Protein AF-A0AAU4VDM9-F1 (afdb_monomer_lite)

pLDDT: mean 94.32, std 6.85, range [55.78, 98.25]

Foldseek 3Di:
DKDWDFAADPDQRAQDPQGDIFIWDADPVVRDTPDDSDRDSVCSRFRRWGWDDWDWDADPVGQIKIKTWTWGDGPVDIDIDIDIDRDDD

Sequence (89 aa):
MYYLTGDAYPGDGTPTGDGNTYVTTVDIKTGTVTQGPVLTKAGSTLHHREPEGLAIYRTDAGEARLFIGFTTGVEGDRRSSIFYKNALV

Radius of gyration: 14.01 Å; chains: 1; bounding box: 33×31×36 Å

Secondary structure (DSSP, 8-state):
-EEEE--PPSTTS---TT-S-EEEEE-TTT--EEEEEEE--TTTT-TT-EEEEEEEEE-TT--EEEEEEEEEEETTEEEEEEEEESS--

Structure (mmCIF, N/CA/C/O backbone):
data_AF-A0AAU4VDM9-F1
#
_entry.id   AF-A0AAU4VDM9-F1
#
loop_
_atom_site.group_PDB
_atom_site.id
_atom_site.type_symbol
_atom_site.label_atom_id
_atom_site.label_alt_id
_atom_site.label_comp_id
_atom_site.label_asym_id
_atom_site.label_entity_id
_atom_site.label_seq_id
_atom_site.pdbx_PDB_ins_code
_atom_site.Cartn_x
_atom_site.Cartn_y
_atom_site.Cartn_z
_atom_site.occupancy
_atom_site.B_iso_or_equiv
_atom_site.auth_seq_id
_atom_site.auth_comp_id
_atom_site.auth_asym_id
_atom_site.auth_atom_id
_atom_site.pdbx_PDB_model_num
ATOM 1 N N . MET A 1 1 ? -10.337 4.818 7.620 1.00 94.81 1 MET A N 1
ATOM 2 C CA . MET A 1 1 ? -10.143 4.501 6.189 1.00 94.81 1 MET A CA 1
ATOM 3 C C . MET A 1 1 ? -8.660 4.586 5.883 1.00 94.81 1 MET A C 1
ATOM 5 O O . MET A 1 1 ? -8.017 5.475 6.425 1.00 94.81 1 MET A O 1
ATOM 9 N N . TYR A 1 2 ? -8.128 3.673 5.071 1.00 96.12 2 TYR A N 1
ATOM 10 C CA . TYR A 1 2 ? -6.722 3.685 4.661 1.00 96.12 2 TYR A CA 1
ATOM 11 C C . TYR A 1 2 ? -6.606 4.098 3.196 1.00 96.12 2 TYR A C 1
ATOM 13 O O . TYR A 1 2 ? -7.360 3.601 2.362 1.00 96.12 2 TYR A O 1
ATOM 21 N N . TYR A 1 3 ? -5.652 4.976 2.907 1.00 97.06 3 TYR A N 1
ATOM 22 C CA . TYR A 1 3 ? -5.260 5.374 1.560 1.00 97.06 3 TYR A CA 1
ATOM 23 C C . TYR A 1 3 ? -3.841 4.911 1.278 1.00 97.06 3 TYR A C 1
ATOM 25 O O . TYR A 1 3 ? -2.976 5.004 2.149 1.00 97.06 3 TYR A O 1
ATOM 33 N N . LEU A 1 4 ? -3.625 4.438 0.055 1.00 97.75 4 LEU A N 1
ATOM 34 C CA . LEU A 1 4 ? -2.325 4.058 -0.476 1.00 97.75 4 LEU A CA 1
ATOM 35 C C . LEU A 1 4 ? -1.987 5.009 -1.616 1.00 97.75 4 LEU A C 1
ATOM 37 O O . LEU A 1 4 ? -2.804 5.204 -2.514 1.00 97.75 4 LEU A O 1
ATOM 41 N N . THR A 1 5 ? -0.804 5.604 -1.560 1.00 98.00 5 THR A N 1
ATOM 42 C CA . THR A 1 5 ? -0.281 6.472 -2.618 1.00 98.00 5 THR A CA 1
ATOM 43 C C . THR A 1 5 ? 1.172 6.131 -2.902 1.00 98.00 5 THR A C 1
ATOM 45 O O . THR A 1 5 ? 1.843 5.510 -2.075 1.00 98.00 5 THR A O 1
ATOM 48 N N . GLY A 1 6 ? 1.654 6.540 -4.068 1.00 97.44 6 GLY A N 1
ATOM 49 C CA . GLY A 1 6 ? 3.015 6.315 -4.536 1.00 97.44 6 GLY A CA 1
ATOM 50 C C . GLY A 1 6 ? 3.016 5.846 -5.981 1.00 97.44 6 GLY A C 1
ATOM 51 O O . GLY A 1 6 ? 1.961 5.542 -6.531 1.00 97.44 6 GLY A O 1
ATOM 52 N N . ASP A 1 7 ? 4.209 5.765 -6.546 1.00 97.62 7 ASP A N 1
ATOM 53 C CA . ASP A 1 7 ? 4.456 5.374 -7.928 1.00 97.62 7 ASP A CA 1
ATOM 54 C C . ASP A 1 7 ? 5.368 4.140 -7.955 1.00 97.62 7 ASP A C 1
ATOM 56 O O . ASP A 1 7 ? 5.935 3.731 -6.931 1.00 97.62 7 ASP A O 1
ATOM 60 N N . ALA A 1 8 ? 5.543 3.556 -9.139 1.00 96.94 8 ALA A N 1
ATOM 61 C CA . ALA A 1 8 ? 6.619 2.606 -9.378 1.00 96.94 8 ALA A CA 1
ATOM 62 C C . ALA A 1 8 ? 7.999 3.207 -9.045 1.00 96.94 8 ALA A C 1
ATOM 64 O O . ALA A 1 8 ? 8.225 4.416 -9.163 1.00 96.94 8 ALA A O 1
ATOM 65 N N . TYR A 1 9 ? 8.976 2.348 -8.724 1.00 96.56 9 TYR A N 1
ATOM 66 C CA . TYR A 1 9 ? 10.3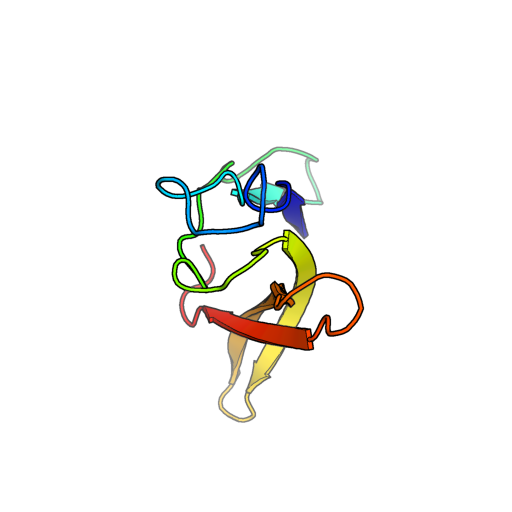78 2.771 -8.803 1.00 96.56 9 TYR A CA 1
ATOM 67 C C . TYR A 1 9 ? 10.674 3.353 -10.199 1.00 96.56 9 TYR A C 1
ATOM 69 O O . TYR A 1 9 ? 10.217 2.786 -11.197 1.00 96.56 9 TYR A O 1
ATOM 77 N N . PRO A 1 10 ? 11.423 4.468 -10.281 1.00 93.38 10 PRO A N 1
ATOM 78 C CA . PRO A 1 10 ? 11.670 5.155 -11.541 1.00 93.38 10 PRO A CA 1
ATOM 79 C C . PRO A 1 10 ? 12.585 4.341 -12.464 1.00 93.38 10 PRO A C 1
ATOM 81 O O . PRO A 1 10 ? 13.234 3.378 -12.053 1.00 93.38 10 PRO A O 1
ATOM 84 N N . GLY A 1 11 ? 12.687 4.781 -13.719 1.00 92.38 11 GLY A N 1
ATOM 85 C CA . GLY A 1 11 ? 13.600 4.188 -14.693 1.00 92.38 11 GLY A CA 1
ATOM 86 C C . GLY A 1 11 ? 13.195 2.766 -15.070 1.00 92.38 11 GLY A C 1
ATOM 87 O O . GLY A 1 11 ? 12.045 2.520 -15.427 1.00 92.38 11 GLY A O 1
ATOM 88 N N . ASP A 1 12 ? 14.146 1.836 -15.003 1.00 92.31 12 ASP A N 1
ATOM 89 C CA . ASP A 1 12 ? 13.900 0.425 -15.313 1.00 92.31 12 ASP A CA 1
ATOM 90 C C . ASP A 1 12 ? 13.085 -0.299 -14.230 1.00 92.31 12 ASP A C 1
ATOM 92 O O . ASP A 1 12 ? 12.593 -1.396 -14.471 1.00 92.31 12 ASP A O 1
ATOM 96 N N . GLY A 1 13 ? 12.861 0.334 -13.074 1.00 91.94 13 GLY A N 1
ATOM 97 C CA . GLY A 1 13 ? 12.153 -0.249 -11.940 1.00 91.94 13 GLY A CA 1
ATOM 98 C C . GLY A 1 13 ? 13.084 -0.862 -10.897 1.00 91.94 13 GLY A C 1
ATOM 99 O O . GLY A 1 13 ? 12.600 -1.451 -9.928 1.00 91.94 13 GLY A O 1
ATOM 100 N N . THR A 1 14 ? 14.402 -0.730 -11.037 1.00 94.81 14 THR A N 1
ATOM 101 C CA . THR A 1 14 ? 15.334 -1.141 -9.983 1.00 94.81 14 THR A CA 1
ATOM 102 C C . THR A 1 14 ? 15.100 -0.351 -8.683 1.00 94.81 14 THR A C 1
ATOM 104 O O . THR A 1 14 ? 14.768 0.842 -8.722 1.00 94.81 14 THR A O 1
ATOM 107 N N . PRO A 1 15 ? 15.247 -0.991 -7.501 1.00 94.38 15 PRO A N 1
ATOM 108 C CA . PRO A 1 15 ? 15.052 -0.315 -6.224 1.00 94.38 15 PRO A CA 1
ATOM 109 C C . PRO A 1 15 ? 15.879 0.966 -6.104 1.00 94.38 15 PRO A C 1
ATOM 111 O O . PRO A 1 15 ? 17.108 0.938 -6.110 1.00 94.38 15 PRO A O 1
ATOM 114 N N . THR A 1 16 ? 15.185 2.095 -5.964 1.00 91.56 16 THR A N 1
ATOM 115 C CA . THR A 1 16 ? 15.792 3.424 -5.847 1.00 91.56 16 THR A CA 1
ATOM 116 C C . THR A 1 16 ? 15.441 4.021 -4.489 1.00 91.56 16 THR A C 1
ATOM 118 O O . THR A 1 16 ? 14.319 4.483 -4.264 1.00 91.56 16 THR A O 1
ATOM 121 N N . GLY A 1 17 ? 16.401 3.991 -3.560 1.00 91.94 17 GLY A N 1
ATOM 122 C CA . GLY A 1 17 ? 16.173 4.395 -2.171 1.00 91.94 17 GLY A CA 1
ATOM 123 C C . GLY A 1 17 ? 15.021 3.614 -1.530 1.00 91.94 17 GLY A C 1
ATOM 124 O O . GLY A 1 17 ? 14.853 2.419 -1.768 1.00 91.94 17 GLY A O 1
ATOM 125 N N . ASP A 1 18 ? 14.195 4.299 -0.739 1.00 93.19 18 ASP A N 1
ATOM 126 C CA . ASP A 1 18 ? 13.016 3.688 -0.111 1.00 93.19 18 ASP A CA 1
ATOM 127 C C . ASP A 1 18 ? 11.737 3.776 -0.978 1.00 93.19 18 ASP A C 1
ATOM 129 O O . ASP A 1 18 ? 10.690 3.259 -0.585 1.00 93.19 18 ASP A O 1
ATOM 133 N N . GLY A 1 19 ? 11.806 4.401 -2.160 1.00 95.19 19 GLY A N 1
ATOM 134 C CA . GLY A 1 19 ? 10.634 4.695 -2.993 1.00 95.19 19 GLY A CA 1
ATOM 135 C C . GLY A 1 19 ? 9.712 5.745 -2.362 1.00 95.19 19 GLY A C 1
ATOM 136 O O . GLY A 1 19 ? 10.121 6.490 -1.473 1.00 95.19 19 GLY A O 1
ATOM 137 N N . ASN A 1 20 ? 8.462 5.811 -2.824 1.00 96.88 20 ASN A N 1
ATOM 138 C CA . ASN A 1 20 ? 7.480 6.803 -2.372 1.00 96.88 20 ASN A CA 1
ATOM 139 C C . ASN A 1 20 ? 6.102 6.191 -2.059 1.00 96.88 20 ASN A C 1
ATOM 141 O O . ASN A 1 20 ? 5.080 6.855 -2.194 1.00 96.88 20 ASN A O 1
ATOM 145 N N . THR A 1 21 ? 6.051 4.923 -1.638 1.00 97.25 21 THR A N 1
ATOM 146 C CA . THR A 1 21 ? 4.774 4.320 -1.234 1.00 97.25 21 THR A CA 1
ATOM 147 C C . THR A 1 21 ? 4.414 4.720 0.190 1.00 97.25 21 THR A C 1
ATOM 149 O O . THR A 1 21 ? 5.098 4.331 1.142 1.00 97.25 21 THR A O 1
ATOM 152 N N . TYR A 1 22 ? 3.300 5.426 0.344 1.00 97.25 22 TYR A N 1
ATOM 153 C CA . TYR A 1 22 ? 2.796 5.902 1.624 1.00 97.25 22 TYR A CA 1
ATOM 154 C C . TYR A 1 22 ? 1.431 5.310 1.957 1.00 97.25 22 TYR A C 1
ATOM 156 O O . TYR A 1 22 ? 0.601 5.072 1.082 1.00 97.25 22 TYR A O 1
ATOM 164 N N . VAL A 1 23 ? 1.195 5.110 3.253 1.00 97.00 23 VAL A N 1
ATOM 165 C CA . VAL A 1 23 ? -0.117 4.787 3.813 1.00 97.00 23 VAL A CA 1
ATOM 166 C C . VAL A 1 23 ? -0.590 5.955 4.672 1.00 97.00 23 VAL A C 1
ATOM 168 O O . VAL A 1 23 ? 0.155 6.447 5.523 1.00 97.00 23 VAL A O 1
ATOM 171 N N . THR A 1 24 ? -1.835 6.374 4.469 1.00 97.31 24 THR A N 1
ATOM 172 C CA . THR A 1 24 ? -2.490 7.435 5.244 1.00 97.31 24 THR A CA 1
ATOM 173 C C . THR A 1 24 ? -3.769 6.900 5.872 1.00 97.31 24 THR A C 1
ATOM 175 O O . THR A 1 24 ? -4.566 6.242 5.202 1.00 97.31 24 THR A O 1
ATOM 178 N N . THR A 1 25 ? -3.991 7.212 7.146 1.00 96.69 25 THR A N 1
ATOM 179 C CA . THR A 1 25 ? -5.202 6.855 7.887 1.00 96.69 25 THR A CA 1
ATOM 180 C C . THR A 1 25 ? -6.085 8.087 8.039 1.00 96.69 25 THR A C 1
ATOM 182 O O . THR A 1 25 ? -5.639 9.136 8.499 1.00 96.69 25 THR A O 1
ATOM 185 N N . VAL A 1 26 ? -7.351 7.956 7.654 1.00 97.38 26 VAL A N 1
ATOM 186 C CA . VAL A 1 26 ? -8.374 9.003 7.757 1.00 97.38 26 VAL A CA 1
ATOM 187 C C . VAL A 1 26 ? -9.501 8.516 8.659 1.00 97.38 26 VAL A C 1
ATOM 189 O O . VAL A 1 26 ? -10.045 7.424 8.442 1.00 97.38 26 VAL A O 1
ATOM 192 N N . ASP A 1 27 ? -9.881 9.324 9.645 1.00 97.81 27 ASP A N 1
ATOM 193 C CA . ASP A 1 27 ? -11.134 9.126 10.370 1.00 97.81 27 ASP A CA 1
ATOM 194 C C . ASP A 1 27 ? -12.292 9.484 9.436 1.00 97.81 27 ASP A C 1
ATOM 196 O O . ASP A 1 27 ? -12.429 10.614 8.976 1.00 97.81 27 ASP A O 1
ATOM 200 N N . ILE A 1 28 ? -13.129 8.495 9.132 1.00 97.12 28 ILE A N 1
ATOM 201 C CA . ILE A 1 28 ? -14.232 8.660 8.185 1.00 97.12 28 ILE A CA 1
ATOM 202 C C . ILE A 1 28 ? -15.391 9.486 8.758 1.00 97.12 28 ILE A C 1
ATOM 204 O O . ILE A 1 28 ? -16.204 9.995 7.996 1.00 97.12 28 ILE A O 1
ATOM 208 N N . LYS A 1 29 ? -15.483 9.631 10.085 1.00 98.12 29 LYS A N 1
ATOM 209 C CA . LYS A 1 29 ? -16.522 10.445 10.727 1.00 98.12 29 LYS A CA 1
ATOM 210 C C . LYS A 1 29 ? -16.225 11.933 10.589 1.00 98.12 29 LYS A C 1
ATOM 212 O O . LYS A 1 29 ? -17.146 12.721 10.416 1.00 98.12 29 LYS A O 1
ATOM 217 N N . THR A 1 30 ? -14.953 12.307 10.696 1.00 98.06 30 THR A N 1
ATOM 218 C CA . THR A 1 30 ? -14.507 13.708 10.714 1.00 98.06 30 THR A CA 1
ATOM 219 C C . THR A 1 30 ? -13.858 14.144 9.402 1.00 98.06 30 THR A C 1
ATOM 221 O O . THR A 1 30 ? -13.710 15.339 9.164 1.00 98.06 30 THR A O 1
ATOM 224 N N . GLY A 1 31 ? -13.432 13.195 8.564 1.00 97.31 31 GLY A N 1
ATOM 225 C CA . GLY A 1 31 ? -12.626 13.450 7.369 1.00 97.31 31 GLY A CA 1
ATOM 226 C C . GLY A 1 31 ? -11.173 13.832 7.671 1.00 97.31 31 GLY A C 1
ATOM 227 O O . GLY A 1 31 ? -10.430 14.171 6.753 1.00 97.31 31 GLY A O 1
ATOM 228 N N . THR A 1 32 ? -10.740 13.795 8.935 1.00 98.19 32 THR A N 1
ATOM 229 C CA . THR A 1 32 ? -9.391 14.220 9.326 1.00 98.19 32 THR A CA 1
ATOM 230 C C . THR A 1 32 ? -8.381 13.093 9.160 1.00 98.19 32 THR A C 1
ATOM 232 O O . THR A 1 32 ? -8.648 11.952 9.541 1.00 98.19 32 THR A O 1
ATOM 235 N N . VAL A 1 33 ? -7.185 13.420 8.668 1.00 98.06 33 VAL A N 1
ATOM 236 C CA . VAL A 1 33 ? -6.036 12.506 8.699 1.00 98.06 33 VAL A CA 1
ATOM 237 C C . VAL A 1 33 ? -5.643 12.269 10.156 1.00 98.06 33 VAL A C 1
ATOM 239 O O . VAL A 1 33 ? -5.253 13.201 10.854 1.00 98.06 33 VAL A O 1
ATOM 242 N N . THR A 1 34 ? -5.760 11.028 10.622 1.00 97.19 34 THR A N 1
ATOM 243 C CA . THR A 1 34 ? -5.349 10.635 11.978 1.00 97.19 34 THR A CA 1
ATOM 244 C C . THR A 1 34 ? -3.900 10.174 12.025 1.00 97.19 34 THR A C 1
ATOM 246 O O . THR A 1 34 ? -3.283 10.211 13.086 1.00 97.19 34 THR A O 1
ATOM 249 N N . GLN A 1 35 ? -3.344 9.753 10.886 1.00 95.62 35 GLN A N 1
ATOM 250 C CA . GLN A 1 35 ? -1.952 9.342 10.767 1.00 95.62 35 GLN A CA 1
ATOM 251 C C . GLN A 1 35 ? -1.481 9.385 9.314 1.00 95.62 35 GLN A C 1
ATOM 253 O O . GLN A 1 35 ? -2.223 9.049 8.391 1.00 95.62 35 GLN A O 1
ATOM 258 N N . GLY A 1 36 ? -0.204 9.707 9.135 1.00 94.25 36 GLY A N 1
ATOM 259 C CA . GLY A 1 36 ? 0.471 9.679 7.847 1.00 94.25 36 GLY A CA 1
ATOM 260 C C . GLY A 1 36 ? 0.482 11.020 7.112 1.00 94.25 36 GLY A C 1
ATOM 261 O O . GLY A 1 36 ? 0.045 12.028 7.668 1.00 94.25 36 GLY A O 1
ATOM 262 N N . PRO A 1 37 ? 1.030 11.042 5.885 1.00 96.25 37 PRO A N 1
ATOM 263 C CA . PRO A 1 37 ? 1.513 9.879 5.128 1.00 96.25 37 PRO A CA 1
ATOM 264 C C . PRO A 1 37 ? 2.709 9.172 5.794 1.00 96.25 37 PRO A C 1
ATOM 266 O O . PRO A 1 37 ? 3.709 9.802 6.126 1.00 96.25 37 PRO A O 1
ATOM 269 N N . VAL A 1 38 ? 2.607 7.854 6.011 1.00 95.75 38 VAL A N 1
ATOM 270 C CA . VAL A 1 38 ? 3.683 7.010 6.567 1.00 95.75 38 VAL A CA 1
ATOM 271 C C . VAL A 1 38 ? 4.290 6.168 5.455 1.00 95.75 38 VAL A C 1
ATOM 273 O O . VAL A 1 38 ? 3.584 5.402 4.801 1.00 95.75 38 VAL A O 1
ATOM 276 N N . LEU A 1 39 ? 5.603 6.273 5.254 1.00 96.31 39 LEU A N 1
ATOM 277 C CA . LEU A 1 39 ? 6.317 5.479 4.256 1.00 96.31 39 LEU A CA 1
ATOM 278 C C . LEU A 1 39 ? 6.281 3.989 4.627 1.00 96.31 39 LEU A C 1
ATOM 280 O O . LEU A 1 39 ? 6.588 3.612 5.760 1.00 96.31 39 LEU A O 1
ATOM 284 N N . THR A 1 40 ? 5.968 3.118 3.667 1.00 93.81 40 THR A N 1
ATOM 285 C CA . THR A 1 40 ? 6.108 1.667 3.840 1.00 93.81 40 THR A CA 1
ATOM 286 C C . THR A 1 40 ? 7.289 1.133 3.042 1.00 93.81 40 THR A C 1
ATOM 288 O O . THR A 1 40 ? 7.380 1.341 1.837 1.00 93.81 40 THR A O 1
ATOM 291 N N . LYS A 1 41 ? 8.147 0.350 3.706 1.00 94.69 41 LYS A N 1
ATOM 292 C CA . LYS A 1 41 ? 9.224 -0.428 3.067 1.00 94.69 41 LYS A CA 1
ATOM 293 C C . LYS A 1 41 ? 8.794 -1.848 2.682 1.00 94.69 41 LYS A C 1
ATOM 295 O O . LYS A 1 41 ? 9.628 -2.683 2.353 1.00 94.69 41 LYS A O 1
ATOM 300 N N . ALA A 1 42 ? 7.494 -2.156 2.756 1.00 94.44 42 ALA A N 1
ATOM 301 C CA . ALA A 1 42 ? 6.981 -3.448 2.303 1.00 94.44 42 ALA A CA 1
ATOM 302 C C . ALA A 1 42 ? 7.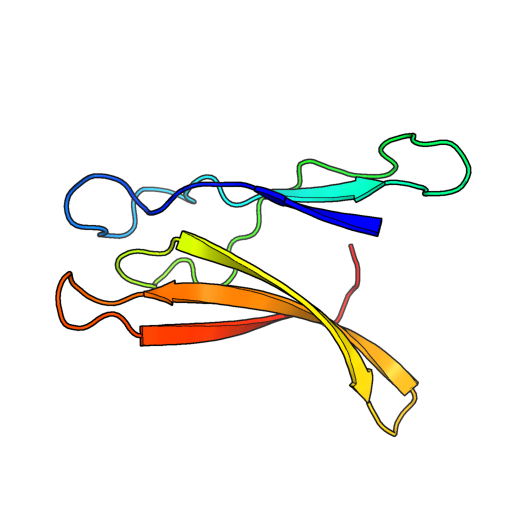388 -3.669 0.843 1.00 94.44 42 ALA A C 1
ATOM 304 O O . ALA A 1 42 ? 7.184 -2.779 0.015 1.00 94.44 42 ALA A O 1
ATOM 305 N N . GLY A 1 43 ? 7.994 -4.818 0.550 1.00 94.81 43 GLY A N 1
ATOM 306 C CA . GLY A 1 43 ? 8.424 -5.136 -0.803 1.00 94.81 43 GLY A CA 1
ATOM 307 C C . GLY A 1 43 ? 9.563 -4.270 -1.349 1.00 94.81 43 GLY A C 1
ATOM 308 O O . GLY A 1 43 ? 9.696 -4.194 -2.560 1.00 94.81 43 GLY A O 1
ATOM 309 N N . SER A 1 44 ? 10.371 -3.603 -0.513 1.00 95.38 44 SER A N 1
ATOM 310 C CA . SER A 1 44 ? 11.432 -2.676 -0.965 1.00 95.38 44 SER A CA 1
ATOM 311 C C . SER A 1 44 ? 12.498 -3.299 -1.875 1.00 95.38 44 SER A C 1
ATOM 313 O O . SER A 1 44 ? 13.248 -2.584 -2.525 1.00 95.38 44 SER A O 1
ATOM 315 N N . THR A 1 45 ? 12.589 -4.627 -1.921 1.00 95.06 45 THR A N 1
ATOM 316 C CA . THR A 1 45 ? 13.508 -5.366 -2.796 1.00 95.06 45 THR A CA 1
ATOM 317 C C . THR A 1 45 ? 12.894 -5.742 -4.146 1.00 95.06 45 THR A C 1
ATOM 319 O O . THR A 1 45 ? 13.569 -6.356 -4.969 1.00 95.06 45 THR A O 1
ATOM 322 N N . LEU A 1 46 ? 11.618 -5.421 -4.379 1.00 96.44 46 LEU A N 1
ATOM 323 C CA . LEU A 1 46 ? 10.928 -5.741 -5.624 1.00 96.44 46 LEU A CA 1
ATOM 324 C C . LEU A 1 46 ? 11.409 -4.846 -6.766 1.00 96.44 46 LEU A C 1
ATOM 326 O O . LEU A 1 46 ? 11.528 -3.631 -6.618 1.00 96.44 46 LEU A O 1
ATOM 330 N N . HIS A 1 47 ? 11.600 -5.461 -7.929 1.00 96.38 47 HIS A N 1
ATOM 331 C CA . HIS A 1 47 ? 11.737 -4.742 -9.186 1.00 96.38 47 HIS A CA 1
ATOM 332 C C . HIS A 1 47 ? 10.371 -4.219 -9.641 1.00 96.38 47 HIS A C 1
ATOM 334 O O . HIS A 1 47 ? 9.385 -4.956 -9.582 1.00 96.38 47 HIS A O 1
ATOM 340 N N . HIS A 1 48 ? 10.336 -2.970 -10.105 1.00 96.56 48 HIS A N 1
ATOM 341 C CA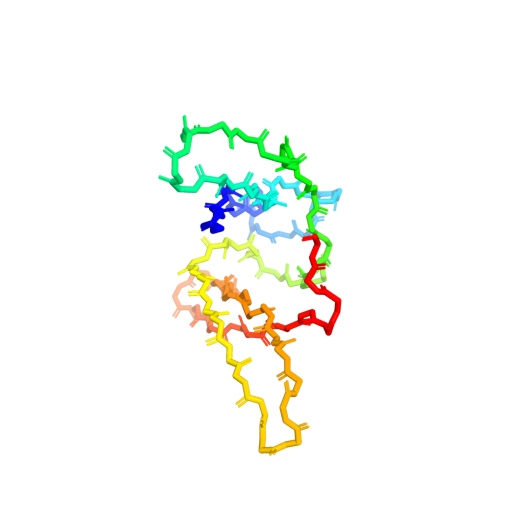 . HIS A 1 48 ? 9.151 -2.199 -10.474 1.00 96.56 48 HIS A CA 1
ATOM 342 C C . HIS A 1 48 ? 8.072 -2.258 -9.396 1.00 96.56 48 HIS A C 1
ATOM 344 O O . HIS A 1 48 ? 6.984 -2.763 -9.609 1.00 96.56 48 HIS A O 1
ATOM 350 N N . ARG A 1 49 ? 8.411 -1.793 -8.199 1.00 97.06 49 ARG A N 1
ATOM 351 C CA . ARG A 1 49 ? 7.520 -1.797 -7.042 1.00 97.06 49 ARG A CA 1
ATOM 352 C C . ARG A 1 49 ? 6.505 -0.654 -7.134 1.00 97.06 49 ARG A C 1
ATOM 354 O O . ARG A 1 49 ? 6.806 0.444 -6.677 1.00 97.06 49 ARG A O 1
ATOM 361 N N . GLU A 1 50 ? 5.322 -0.918 -7.675 1.00 98.00 50 GLU A N 1
ATOM 362 C CA . GLU A 1 50 ? 4.224 0.057 -7.797 1.00 98.00 50 GLU A CA 1
ATOM 363 C C . GLU A 1 50 ? 3.042 -0.340 -6.901 1.00 98.00 50 GLU A C 1
ATOM 365 O O . GLU A 1 50 ? 2.678 -1.515 -6.910 1.00 98.00 50 GLU A O 1
ATOM 370 N N . PRO A 1 51 ? 2.482 0.557 -6.067 1.00 98.12 51 PRO A N 1
ATOM 371 C CA . PRO A 1 51 ? 1.386 0.219 -5.156 1.00 98.12 51 PRO A CA 1
ATOM 372 C C . PRO A 1 51 ? 0.012 0.169 -5.844 1.00 98.12 51 PRO A C 1
ATOM 374 O O . PRO A 1 51 ? -0.397 1.137 -6.467 1.00 98.12 51 PRO A O 1
ATOM 377 N N . GLU A 1 52 ? -0.747 -0.915 -5.643 1.0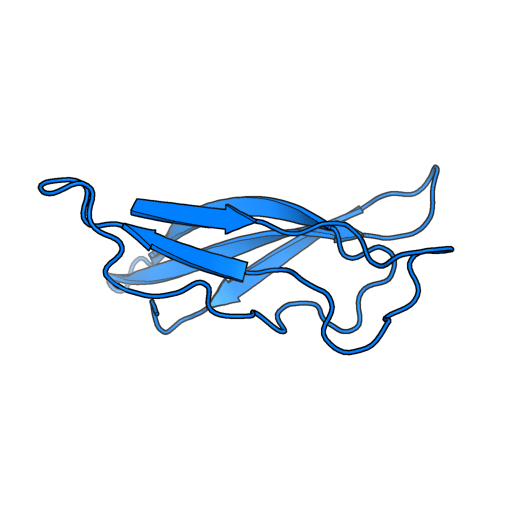0 97.94 52 GLU A N 1
ATOM 378 C CA . GLU A 1 52 ? -1.913 -1.236 -6.503 1.00 97.94 52 GLU A CA 1
ATOM 379 C C . GLU A 1 52 ? -3.180 -1.642 -5.748 1.00 97.94 52 GLU A C 1
ATOM 381 O O . GLU A 1 52 ? -4.157 -2.129 -6.318 1.00 97.94 52 GLU A O 1
ATOM 386 N N . GLY A 1 53 ? -3.181 -1.495 -4.428 1.00 97.12 53 GLY A N 1
ATOM 387 C CA . GLY A 1 53 ? -4.386 -1.738 -3.653 1.00 97.12 53 GLY A CA 1
ATOM 388 C C . GLY A 1 53 ? -4.136 -2.072 -2.199 1.00 97.12 53 GLY A C 1
ATOM 389 O O . GLY A 1 53 ? -3.037 -2.445 -1.780 1.00 97.12 53 GLY A O 1
ATOM 390 N N . LEU A 1 54 ? -5.214 -1.951 -1.431 1.00 96.50 54 LEU A N 1
ATOM 391 C CA . LEU A 1 54 ? -5.274 -2.291 -0.020 1.00 96.50 54 LEU A CA 1
ATOM 392 C C . LEU A 1 54 ? -6.420 -3.258 0.242 1.00 96.50 54 LEU A C 1
ATOM 394 O O . LEU A 1 54 ? -7.483 -3.162 -0.369 1.00 96.50 54 LEU A O 1
ATOM 398 N N . ALA A 1 55 ? -6.230 -4.127 1.228 1.00 96.19 55 ALA A N 1
ATOM 399 C CA . ALA A 1 55 ? -7.310 -4.907 1.812 1.00 96.19 55 ALA A CA 1
ATOM 400 C C . ALA A 1 55 ? -7.133 -5.017 3.327 1.00 96.19 55 ALA A C 1
ATOM 402 O O . ALA A 1 55 ? -6.016 -5.034 3.842 1.00 96.19 55 ALA A O 1
ATOM 403 N N . ILE A 1 56 ? -8.248 -5.116 4.048 1.00 94.31 56 ILE A N 1
ATOM 404 C CA . ILE A 1 56 ? -8.251 -5.524 5.452 1.00 94.31 56 ILE A CA 1
ATOM 405 C C . ILE A 1 56 ? -8.762 -6.955 5.506 1.00 94.31 56 ILE A C 1
ATOM 407 O O . ILE A 1 56 ? -9.841 -7.250 4.997 1.00 94.31 56 ILE A O 1
ATOM 411 N N . TYR A 1 57 ? -8.003 -7.828 6.152 1.00 94.25 57 TYR A N 1
ATOM 412 C CA . TYR A 1 57 ? -8.407 -9.202 6.423 1.00 94.25 57 TYR A CA 1
ATOM 413 C C . TYR A 1 57 ? -8.401 -9.446 7.927 1.00 94.25 57 TYR A C 1
ATOM 415 O O . TYR A 1 57 ? -7.518 -8.950 8.631 1.00 94.25 57 TYR A O 1
ATOM 423 N N . ARG A 1 58 ? -9.370 -10.221 8.419 1.00 94.75 58 ARG A N 1
ATOM 424 C CA . ARG A 1 58 ? -9.374 -10.717 9.796 1.00 94.75 58 ARG A CA 1
ATOM 425 C C . ARG A 1 58 ? -9.159 -12.219 9.792 1.00 94.75 58 ARG A C 1
ATOM 427 O O . ARG A 1 58 ? -9.855 -12.923 9.070 1.00 94.75 58 ARG A O 1
ATOM 434 N N . THR A 1 59 ? -8.197 -12.686 10.579 1.00 91.75 59 THR A N 1
ATOM 435 C CA . THR A 1 59 ? -7.954 -14.119 10.770 1.00 91.75 59 THR A CA 1
ATOM 436 C C . THR A 1 59 ? -9.066 -14.751 11.606 1.00 91.75 59 THR A C 1
ATOM 438 O O . THR A 1 59 ? -9.781 -14.049 12.324 1.00 91.75 59 THR A O 1
ATOM 441 N N . ASP A 1 60 ? -9.159 -16.082 11.586 1.00 95.62 60 ASP A N 1
ATOM 442 C CA . ASP A 1 60 ? -10.096 -16.830 12.439 1.00 95.62 60 ASP A CA 1
ATOM 443 C C . ASP A 1 60 ? -9.834 -16.599 13.938 1.00 95.62 60 ASP A C 1
ATOM 445 O O . ASP A 1 60 ? -10.757 -16.622 14.747 1.00 95.62 60 ASP A O 1
ATOM 449 N N . ALA A 1 61 ? -8.581 -16.303 14.308 1.00 94.12 61 ALA A N 1
ATOM 450 C CA . ALA A 1 61 ? -8.185 -15.928 15.666 1.00 94.12 61 ALA A CA 1
ATOM 451 C C . ALA A 1 61 ? -8.530 -14.465 16.032 1.00 94.12 61 ALA A C 1
ATOM 453 O O . ALA A 1 61 ? -8.260 -14.031 17.149 1.00 94.12 61 ALA A O 1
ATOM 454 N N . GLY A 1 62 ? -9.115 -13.693 15.109 1.00 92.44 62 GLY A N 1
ATOM 455 C CA . GLY A 1 62 ? -9.562 -12.315 15.330 1.00 92.44 62 GLY A CA 1
ATOM 456 C C . GLY A 1 62 ? -8.520 -11.228 15.043 1.00 92.44 62 GLY A C 1
ATOM 457 O O . GLY A 1 62 ? -8.815 -10.047 15.226 1.00 92.44 62 GLY A O 1
ATOM 458 N N . GLU A 1 63 ? -7.326 -11.582 14.562 1.00 91.38 63 GLU A N 1
ATOM 459 C CA . GLU A 1 63 ? -6.272 -10.612 14.238 1.00 91.38 63 GLU A CA 1
ATOM 460 C C . GLU A 1 63 ? -6.605 -9.854 12.951 1.00 91.38 63 GLU A C 1
ATOM 462 O O . GLU A 1 63 ? -6.874 -10.467 11.916 1.00 91.38 63 GLU A O 1
ATOM 467 N N . ALA A 1 64 ? -6.530 -8.523 12.982 1.00 92.62 64 ALA A N 1
ATOM 468 C CA . ALA A 1 64 ? -6.672 -7.698 11.788 1.00 92.62 64 ALA A CA 1
ATOM 469 C C . ALA A 1 64 ? -5.319 -7.493 11.091 1.00 92.62 64 ALA A C 1
ATOM 471 O O . ALA A 1 64 ? -4.311 -7.210 11.735 1.00 92.62 64 ALA A O 1
ATOM 472 N N . ARG A 1 65 ? -5.307 -7.600 9.761 1.00 94.25 65 ARG A N 1
ATOM 473 C CA . ARG A 1 65 ? -4.121 -7.425 8.915 1.00 94.25 65 ARG A CA 1
ATOM 474 C C . ARG A 1 65 ? -4.415 -6.436 7.800 1.00 94.25 65 ARG A C 1
ATOM 476 O O . ARG A 1 65 ? -5.413 -6.582 7.094 1.00 94.25 65 ARG A O 1
ATOM 483 N N . LEU A 1 66 ? -3.520 -5.465 7.625 1.00 94.75 66 LEU A N 1
ATOM 484 C CA . LEU A 1 66 ? -3.525 -4.572 6.468 1.00 94.75 66 LEU A CA 1
ATOM 485 C C . LEU A 1 66 ? -2.662 -5.186 5.371 1.00 94.75 66 LEU A C 1
ATOM 487 O O . LEU A 1 66 ? -1.445 -5.295 5.527 1.00 94.75 66 LEU A O 1
ATOM 491 N N . PHE A 1 67 ? -3.305 -5.578 4.280 1.00 96.81 67 PHE A N 1
ATOM 492 C CA . PHE A 1 67 ? -2.679 -6.096 3.075 1.00 96.81 67 PHE A CA 1
ATOM 493 C C . PHE A 1 67 ? -2.391 -4.962 2.092 1.00 96.81 67 PHE A C 1
ATOM 495 O O . PHE A 1 67 ? -3.208 -4.056 1.933 1.00 96.81 67 PHE A O 1
ATOM 502 N N . ILE A 1 68 ? -1.234 -5.037 1.435 1.00 97.31 68 ILE A N 1
ATOM 503 C CA . ILE A 1 68 ? -0.764 -4.083 0.429 1.00 97.31 68 ILE A CA 1
ATOM 504 C C . ILE A 1 68 ? -0.349 -4.879 -0.808 1.00 97.31 68 ILE A C 1
ATOM 506 O O . ILE A 1 68 ? 0.506 -5.768 -0.716 1.00 97.31 68 ILE A O 1
ATOM 510 N N . GLY A 1 69 ? -0.979 -4.576 -1.940 1.00 98.06 69 GLY A N 1
ATOM 511 C CA . GLY A 1 69 ? -0.639 -5.143 -3.240 1.00 98.06 69 GLY A CA 1
ATOM 512 C C . GLY A 1 69 ? 0.372 -4.273 -3.977 1.00 98.06 69 GLY A C 1
ATOM 513 O O . GLY A 1 69 ? 0.281 -3.046 -3.930 1.00 98.06 69 GLY A O 1
ATOM 514 N N . PHE A 1 70 ? 1.310 -4.920 -4.665 1.00 98.25 70 PHE A N 1
ATOM 515 C CA . PHE A 1 70 ? 2.239 -4.275 -5.582 1.00 98.25 70 PHE A CA 1
ATOM 516 C C . PHE A 1 70 ? 2.236 -4.969 -6.947 1.00 98.25 70 PHE A C 1
ATOM 518 O O . PHE A 1 70 ? 2.276 -6.206 -7.000 1.00 98.25 70 PHE A O 1
ATOM 525 N N . THR A 1 71 ? 2.257 -4.189 -8.027 1.00 98.06 71 THR A N 1
ATOM 526 C CA . THR A 1 71 ? 2.772 -4.653 -9.324 1.00 98.06 71 THR A CA 1
ATOM 527 C C . THR A 1 71 ? 4.292 -4.765 -9.199 1.00 98.06 71 THR A C 1
ATOM 529 O O . THR A 1 71 ? 4.907 -3.986 -8.472 1.00 98.06 71 THR A O 1
ATOM 532 N N . THR A 1 72 ? 4.889 -5.785 -9.824 1.00 97.19 72 THR A N 1
ATOM 533 C CA . THR A 1 72 ? 6.336 -6.068 -9.807 1.00 97.19 72 THR A CA 1
ATOM 534 C C . THR A 1 72 ? 6.806 -6.701 -11.117 1.00 97.19 72 THR A C 1
ATOM 536 O O . THR A 1 72 ? 5.993 -7.016 -11.985 1.00 97.19 72 THR A O 1
ATOM 539 N N . GLY A 1 73 ? 8.114 -6.923 -11.274 1.00 95.88 73 GLY A N 1
ATOM 540 C CA . GLY A 1 73 ? 8.703 -7.598 -12.440 1.00 95.88 73 GLY A CA 1
ATOM 541 C C . GLY A 1 73 ? 9.107 -6.620 -13.540 1.00 95.88 73 GLY A C 1
ATOM 542 O O . GLY A 1 73 ? 9.237 -5.429 -13.276 1.00 95.88 73 GLY A O 1
ATOM 543 N N . VAL A 1 74 ? 9.340 -7.096 -14.762 1.00 94.31 74 VAL A N 1
ATOM 544 C CA . VAL A 1 74 ? 9.697 -6.256 -15.926 1.00 94.31 74 VAL A CA 1
ATOM 545 C C . VAL A 1 74 ? 8.478 -6.008 -16.815 1.00 94.31 74 VAL A C 1
ATOM 547 O O . VAL A 1 74 ? 7.469 -6.703 -16.702 1.00 94.31 74 VAL A O 1
ATOM 550 N N . GLU A 1 75 ? 8.538 -5.001 -17.686 1.00 92.31 75 GLU A N 1
ATOM 551 C CA . GLU A 1 75 ? 7.472 -4.753 -18.662 1.00 92.31 75 GLU A CA 1
ATOM 552 C C . GLU A 1 75 ? 7.246 -5.995 -19.544 1.00 92.31 75 GLU A C 1
ATOM 554 O O . GLU A 1 75 ? 8.194 -6.675 -19.931 1.00 92.31 75 GLU A O 1
ATOM 559 N N . GLY A 1 76 ? 5.981 -6.337 -19.805 1.00 95.50 76 GLY A N 1
ATOM 560 C CA . GLY A 1 76 ? 5.604 -7.575 -20.500 1.00 95.50 76 GLY A CA 1
ATOM 561 C C . GLY A 1 76 ? 5.613 -8.843 -19.633 1.00 95.50 76 GLY A C 1
ATOM 562 O O . GLY A 1 76 ? 5.007 -9.832 -20.035 1.00 95.50 76 GLY A O 1
ATOM 563 N N . ASP A 1 77 ? 6.208 -8.811 -18.433 1.00 96.31 77 ASP A N 1
ATOM 564 C CA . ASP A 1 77 ? 6.174 -9.909 -17.452 1.00 96.31 77 ASP A CA 1
ATOM 565 C C . ASP A 1 77 ? 5.858 -9.411 -16.030 1.00 96.31 77 ASP A C 1
ATOM 567 O O . ASP A 1 77 ? 6.520 -9.750 -15.042 1.00 96.31 77 ASP A O 1
ATOM 571 N N . ARG A 1 78 ? 4.841 -8.549 -15.922 1.00 96.88 78 ARG A N 1
ATOM 572 C CA . ARG A 1 78 ? 4.405 -8.016 -14.630 1.00 96.88 78 ARG A CA 1
ATO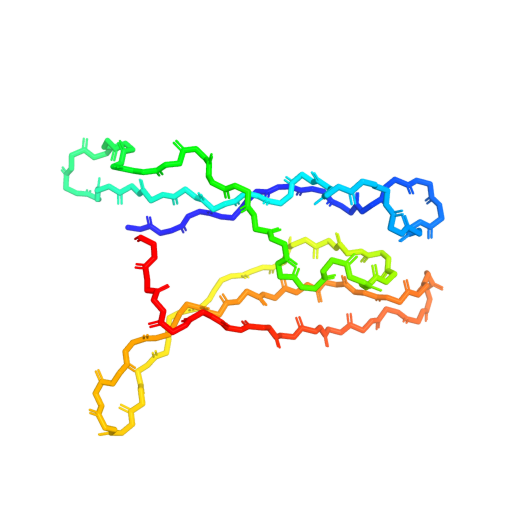M 573 C C . ARG A 1 78 ? 3.770 -9.106 -13.772 1.00 96.88 78 ARG A C 1
ATOM 575 O O . ARG A 1 78 ? 3.003 -9.940 -14.253 1.00 96.88 78 ARG A O 1
ATOM 582 N N . ARG A 1 79 ? 4.065 -9.072 -12.476 1.00 97.69 79 ARG A N 1
ATOM 583 C CA . ARG A 1 79 ? 3.513 -9.975 -11.460 1.00 97.69 79 ARG A CA 1
ATOM 584 C C . ARG A 1 79 ? 2.803 -9.171 -10.381 1.00 97.69 79 ARG A C 1
ATOM 586 O O . ARG A 1 79 ? 3.089 -7.995 -10.182 1.00 97.69 79 ARG A O 1
ATOM 593 N N . SER A 1 80 ? 1.916 -9.834 -9.649 1.00 97.19 80 SER A N 1
ATOM 594 C CA . SER A 1 80 ? 1.301 -9.276 -8.446 1.00 97.19 80 SER A CA 1
ATO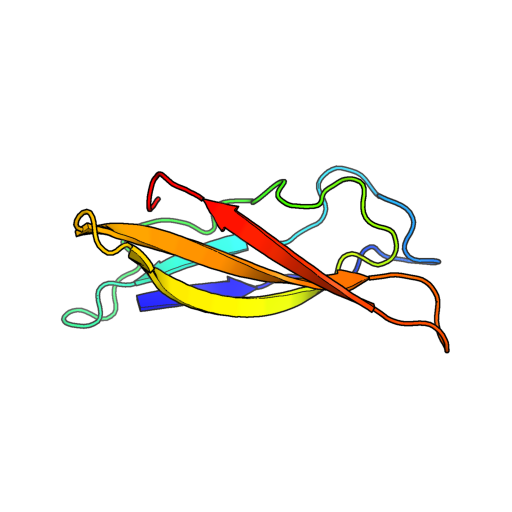M 595 C C . SER A 1 80 ? 1.992 -9.845 -7.215 1.00 97.19 80 SER A C 1
ATOM 597 O O . SER A 1 80 ? 2.189 -11.053 -7.097 1.00 97.19 80 SER A O 1
ATOM 599 N N . SER A 1 81 ? 2.372 -8.979 -6.286 1.00 97.31 81 SER A N 1
ATOM 600 C CA . SER A 1 81 ? 2.974 -9.357 -5.009 1.00 97.31 81 SER A CA 1
ATOM 601 C C . SER A 1 81 ? 2.155 -8.775 -3.868 1.00 97.31 81 SER A C 1
ATOM 603 O O . SER A 1 81 ? 1.784 -7.606 -3.896 1.00 97.31 81 SER A O 1
ATOM 605 N N . ILE A 1 82 ? 1.859 -9.594 -2.861 1.00 97.19 82 ILE A N 1
ATOM 606 C CA . ILE A 1 82 ? 0.988 -9.220 -1.748 1.00 97.19 82 ILE A CA 1
ATOM 607 C C . ILE A 1 82 ? 1.777 -9.335 -0.444 1.00 97.19 82 ILE A C 1
ATOM 609 O O . ILE A 1 82 ? 2.335 -10.386 -0.136 1.00 97.19 82 ILE A O 1
ATOM 613 N N . PHE A 1 83 ? 1.787 -8.258 0.338 1.00 95.94 83 PHE A N 1
ATOM 614 C CA . PHE A 1 83 ? 2.396 -8.199 1.668 1.00 95.94 83 PHE A CA 1
ATOM 615 C C . PHE A 1 83 ? 1.337 -7.827 2.700 1.00 95.94 83 PHE A C 1
ATOM 617 O O . PHE A 1 83 ? 0.318 -7.232 2.355 1.00 95.94 83 PHE A O 1
ATOM 624 N N . TYR A 1 84 ? 1.584 -8.120 3.975 1.00 94.31 84 TYR A N 1
ATOM 625 C CA . TYR A 1 84 ? 0.713 -7.671 5.059 1.00 94.31 84 TYR A CA 1
ATOM 626 C C . TYR A 1 84 ? 1.501 -7.122 6.249 1.00 94.31 84 TYR A C 1
ATOM 628 O O . TYR A 1 84 ? 2.664 -7.463 6.465 1.00 94.31 84 TYR A O 1
ATOM 636 N N . LYS A 1 85 ? 0.843 -6.270 7.037 1.00 84.56 85 LYS A N 1
ATOM 637 C CA . LYS A 1 85 ? 1.305 -5.806 8.350 1.00 84.56 85 LYS A CA 1
ATOM 638 C C . LYS A 1 85 ? 0.382 -6.359 9.439 1.00 84.56 85 LYS A C 1
ATOM 640 O O . LYS A 1 85 ? -0.837 -6.298 9.293 1.00 84.56 85 LYS A O 1
ATOM 645 N N . ASN A 1 86 ? 0.976 -6.888 10.515 1.00 77.31 86 ASN A N 1
ATOM 646 C CA . ASN A 1 86 ? 0.249 -7.388 11.695 1.00 77.31 86 ASN A CA 1
ATOM 647 C C . ASN A 1 86 ? -0.161 -6.272 12.660 1.00 77.31 86 ASN A C 1
ATOM 649 O O . ASN A 1 86 ? -1.188 -6.374 13.316 1.00 77.31 86 ASN A O 1
ATOM 653 N N . ALA A 1 87 ? 0.639 -5.210 12.749 1.00 66.38 87 ALA A N 1
ATOM 654 C CA . ALA A 1 87 ? 0.230 -3.991 13.422 1.00 66.38 87 ALA A CA 1
ATOM 655 C C . ALA A 1 87 ? -0.445 -3.094 12.386 1.00 66.38 87 ALA A C 1
ATOM 657 O O . ALA A 1 87 ? 0.175 -2.715 11.386 1.00 66.38 87 ALA A O 1
ATOM 658 N N . LEU A 1 88 ? -1.721 -2.794 12.618 1.00 62.16 88 LEU A N 1
ATOM 659 C CA . LEU A 1 88 ? -2.370 -1.677 11.953 1.00 62.16 88 LEU A CA 1
ATOM 660 C C . LEU A 1 88 ? -1.674 -0.414 12.466 1.00 62.16 88 LEU A C 1
ATOM 662 O O . LEU A 1 88 ? -1.526 -0.253 13.678 1.00 62.16 88 LEU A O 1
ATOM 666 N N . VAL A 1 89 ? -1.152 0.387 11.536 1.00 55.78 89 VAL A N 1
ATOM 667 C CA . VAL A 1 89 ? -0.560 1.695 11.842 1.00 55.78 89 VAL A CA 1
ATOM 668 C C . VAL A 1 89 ? -1.557 2.568 12.593 1.00 55.78 89 VAL A C 1
ATOM 670 O O . VAL A 1 89 ? -2.764 2.512 12.243 1.00 55.78 89 VAL A O 1
#